Protein AF-A0A397VC11-F1 (afdb_monomer_lite)

Structure (mmCIF, N/CA/C/O backbone):
data_AF-A0A397VC11-F1
#
_entry.id   AF-A0A397VC11-F1
#
loop_
_atom_site.group_PDB
_atom_site.id
_atom_site.type_symbol
_atom_site.label_atom_id
_atom_site.label_alt_id
_atom_site.label_comp_id
_atom_site.label_asym_id
_atom_site.label_entity_id
_atom_site.label_seq_id
_atom_site.pdbx_PDB_ins_code
_atom_site.Cartn_x
_atom_site.Cartn_y
_atom_site.Cartn_z
_atom_site.occupancy
_atom_site.B_iso_or_equiv
_atom_site.auth_seq_id
_atom_site.auth_comp_id
_atom_site.auth_asym_id
_atom_site.auth_atom_id
_atom_site.pdbx_PDB_model_num
ATOM 1 N N . MET A 1 1 ? -27.999 24.029 61.068 1.00 46.22 1 MET A N 1
ATOM 2 C CA . MET A 1 1 ? -27.907 23.178 59.856 1.00 46.22 1 MET A CA 1
ATOM 3 C C . MET A 1 1 ? -27.551 24.047 58.652 1.00 46.22 1 MET A C 1
ATOM 5 O O . MET A 1 1 ? -28.430 24.688 58.112 1.00 46.22 1 MET A O 1
ATOM 9 N N . SER A 1 2 ? -26.272 24.149 58.272 1.00 52.78 2 SER A N 1
ATOM 10 C CA . SER A 1 2 ? -25.853 24.915 57.070 1.00 52.78 2 SER A CA 1
ATOM 11 C C . SER A 1 2 ? -24.605 24.310 56.400 1.00 52.78 2 SER A C 1
ATOM 13 O O . SER A 1 2 ? -24.464 24.295 55.183 1.00 52.78 2 SER A O 1
ATOM 15 N N . TYR A 1 3 ? -23.759 23.642 57.191 1.00 52.69 3 TYR A N 1
ATOM 16 C CA . TYR A 1 3 ? -22.510 23.013 56.743 1.00 52.69 3 TYR A CA 1
ATOM 17 C C . TYR A 1 3 ? -22.671 21.728 55.898 1.00 52.69 3 TYR A C 1
ATOM 19 O O . TYR A 1 3 ? -21.726 21.269 55.261 1.00 52.69 3 TYR A O 1
ATOM 27 N N . PHE A 1 4 ? -23.860 21.115 55.891 1.00 50.75 4 PHE A N 1
ATOM 28 C CA . PHE A 1 4 ? -24.101 19.842 55.194 1.00 50.75 4 PHE A CA 1
ATOM 29 C C . PHE A 1 4 ? -24.471 20.031 53.714 1.00 50.75 4 PHE A C 1
ATOM 31 O O . PHE A 1 4 ? -24.215 19.154 52.891 1.00 50.75 4 PHE A O 1
ATOM 38 N N . HIS A 1 5 ? -25.054 21.185 53.369 1.00 54.25 5 HIS A N 1
ATOM 39 C CA . HIS A 1 5 ? -25.455 21.517 52.000 1.00 54.25 5 HIS A CA 1
ATOM 40 C C . HIS A 1 5 ? -24.261 21.995 51.167 1.00 54.25 5 HIS A C 1
ATOM 42 O O . HIS A 1 5 ? -24.090 21.572 50.027 1.00 54.25 5 HIS A O 1
ATOM 48 N N . THR A 1 6 ? -23.378 22.801 51.760 1.00 57.62 6 THR A N 1
ATOM 49 C CA . THR A 1 6 ? -22.187 23.341 51.089 1.00 57.62 6 THR A CA 1
ATOM 50 C C . THR A 1 6 ? -21.198 22.253 50.677 1.00 57.62 6 THR A C 1
ATOM 52 O O . THR A 1 6 ? -20.665 22.320 49.575 1.00 57.62 6 THR A O 1
ATOM 55 N N . LYS A 1 7 ? -21.014 21.198 51.485 1.00 60.75 7 LYS A N 1
ATOM 56 C CA . LYS A 1 7 ? -20.150 20.053 51.132 1.00 60.75 7 LYS A CA 1
ATOM 57 C C . LYS A 1 7 ? -20.646 19.266 49.918 1.00 60.75 7 LYS A C 1
ATOM 59 O O . LYS A 1 7 ? -19.841 18.869 49.080 1.00 60.75 7 LYS A O 1
ATOM 64 N N . LYS A 1 8 ? -21.963 19.061 49.808 1.00 67.19 8 LYS A N 1
ATOM 65 C CA . LYS A 1 8 ? -22.572 18.360 48.665 1.00 67.19 8 LYS A CA 1
ATOM 66 C C . LYS A 1 8 ? -22.447 19.180 47.382 1.00 67.19 8 LYS A C 1
ATOM 68 O O . LYS A 1 8 ? -22.102 18.629 46.345 1.00 67.19 8 LYS A O 1
ATOM 73 N N . VAL A 1 9 ? -22.647 20.495 47.470 1.00 73.56 9 VAL A N 1
ATOM 74 C CA . VAL A 1 9 ? -22.488 21.406 46.327 1.00 73.56 9 VAL A CA 1
ATOM 75 C C . VAL A 1 9 ? -21.027 21.479 45.877 1.00 73.56 9 VAL A C 1
ATOM 77 O O . VAL A 1 9 ? -20.761 21.365 44.684 1.00 73.56 9 VAL A O 1
ATOM 80 N N . LEU A 1 10 ? -20.073 21.568 46.812 1.00 75.56 10 LEU A N 1
ATOM 81 C CA . LEU A 1 10 ? -18.645 21.560 46.477 1.00 75.56 10 LEU A CA 1
ATOM 82 C C . LEU A 1 10 ? -18.236 20.257 45.783 1.00 75.56 10 LEU A C 1
ATOM 84 O O . LEU A 1 10 ? -17.502 20.291 44.803 1.00 75.56 10 LEU A O 1
ATOM 88 N N . SER A 1 11 ? -18.749 19.119 46.261 1.00 83.69 11 SER A N 1
ATOM 89 C CA . SER A 1 11 ? -18.491 17.810 45.661 1.00 83.69 11 SER A CA 1
ATOM 90 C C . SER A 1 11 ? -19.034 17.711 44.233 1.00 83.69 11 SER A C 1
ATOM 92 O O . SER A 1 11 ? -18.321 17.218 43.365 1.00 83.69 11 SER A O 1
ATOM 94 N N . ILE A 1 12 ? -20.237 18.233 43.962 1.00 84.62 12 ILE A N 1
ATOM 95 C CA . ILE A 1 12 ? -20.832 18.245 42.614 1.00 84.62 12 ILE A CA 1
ATOM 96 C C . ILE A 1 12 ? -20.030 19.144 41.663 1.00 84.62 12 ILE A C 1
ATOM 98 O O . ILE A 1 12 ? -19.745 18.739 40.538 1.00 84.62 12 ILE A O 1
ATOM 102 N N . ILE A 1 13 ? -19.620 20.334 42.117 1.00 84.25 13 ILE A N 1
ATOM 103 C CA . ILE A 1 13 ? -18.793 21.255 41.320 1.00 84.25 13 ILE A CA 1
ATOM 104 C C . ILE A 1 13 ? -17.436 20.615 40.995 1.00 84.25 13 ILE A C 1
ATOM 106 O O . ILE A 1 13 ? -16.991 20.670 39.849 1.00 84.25 13 ILE A O 1
ATOM 110 N N . LEU A 1 14 ? -16.804 19.960 41.976 1.00 85.31 14 LEU A N 1
ATOM 111 C CA . LEU A 1 14 ? -15.525 19.274 41.784 1.00 85.31 14 LEU A CA 1
ATOM 112 C C . LEU A 1 14 ? -15.642 18.147 40.748 1.00 85.31 14 LEU A C 1
ATOM 114 O O . LEU A 1 14 ? -14.784 18.014 39.880 1.00 85.31 14 LEU A O 1
ATOM 118 N N . LEU A 1 15 ? -16.725 17.367 40.816 1.00 85.81 15 LEU A N 1
ATOM 119 C CA . LEU A 1 15 ? -16.984 16.243 39.915 1.00 85.81 15 LEU A CA 1
ATOM 120 C C . LEU A 1 15 ? -17.278 16.725 38.485 1.00 85.81 15 LEU A C 1
ATOM 122 O O . LEU A 1 15 ? -16.781 16.139 37.525 1.00 85.81 15 LEU A O 1
ATOM 126 N N . GLY A 1 16 ? -18.001 17.841 38.340 1.00 85.69 16 GLY A N 1
ATOM 127 C CA . GLY A 1 16 ? -18.242 18.494 37.050 1.00 85.69 16 GLY A CA 1
ATOM 128 C C . GLY A 1 16 ? -16.966 19.035 36.395 1.00 85.69 16 GLY A C 1
ATOM 129 O O . GLY A 1 16 ? -16.746 18.812 35.204 1.00 85.69 16 GLY A O 1
ATOM 130 N N . LEU A 1 17 ? -16.085 19.685 37.166 1.00 82.69 17 LEU A N 1
ATOM 131 C CA . LEU A 1 17 ? -14.785 20.162 36.674 1.00 82.69 17 LEU A CA 1
ATOM 132 C C . LEU A 1 17 ? -13.883 19.004 36.228 1.00 82.69 17 LEU A C 1
ATOM 134 O O . LEU A 1 17 ? -13.261 19.081 35.170 1.00 82.69 17 LEU A O 1
ATOM 138 N N . LEU A 1 18 ? -13.864 17.905 36.987 1.00 82.94 18 LEU A N 1
ATOM 139 C CA . LEU A 1 18 ? -13.127 16.691 36.627 1.00 82.94 18 LEU A CA 1
ATOM 140 C C . LEU A 1 18 ? -13.617 16.103 35.296 1.00 82.94 18 LEU A C 1
ATOM 142 O O . LEU A 1 18 ? -12.809 15.746 34.440 1.00 82.94 18 LEU A O 1
ATOM 146 N N . PHE A 1 19 ? -14.934 16.062 35.087 1.00 81.88 19 PHE A N 1
ATOM 147 C CA . PHE A 1 19 ? -15.530 15.551 33.853 1.00 81.88 19 PHE A CA 1
ATOM 148 C C . PHE A 1 19 ? -15.211 16.435 32.633 1.00 81.88 19 PHE A C 1
ATOM 150 O O . PHE A 1 19 ? -14.939 15.919 31.546 1.00 81.88 19 PHE A O 1
ATOM 157 N N . LEU A 1 20 ? -15.178 17.762 32.807 1.00 76.38 20 LEU A N 1
ATOM 158 C CA . LEU A 1 20 ? -14.779 18.713 31.760 1.00 76.38 20 LEU A CA 1
ATOM 159 C C . LEU A 1 20 ? -13.304 18.556 31.359 1.00 76.38 20 LEU A C 1
ATOM 161 O O . LEU A 1 20 ? -12.985 18.567 30.170 1.00 76.38 20 LEU A O 1
ATOM 165 N N . ILE A 1 21 ? -12.406 18.351 32.327 1.00 75.50 21 ILE A N 1
ATOM 166 C CA . ILE A 1 21 ? -10.977 18.123 32.057 1.00 75.50 21 ILE A CA 1
ATOM 167 C C . ILE A 1 21 ? -10.773 16.791 31.320 1.00 75.50 21 ILE A C 1
ATOM 169 O O . ILE A 1 21 ? -10.055 16.747 30.320 1.00 75.50 21 ILE A O 1
ATOM 173 N N . LEU A 1 22 ? -11.446 15.721 31.758 1.00 68.38 22 LEU A N 1
ATOM 174 C CA . LEU A 1 22 ? -11.376 14.405 31.112 1.00 68.38 22 LEU A CA 1
ATOM 175 C C . LEU A 1 22 ? -11.899 14.449 29.669 1.00 68.38 22 LEU A C 1
ATOM 177 O O . LEU A 1 22 ? -11.237 13.964 28.753 1.00 68.38 22 LEU A O 1
ATOM 181 N N . THR A 1 23 ? -13.051 15.081 29.433 1.00 67.19 23 THR A N 1
ATOM 182 C CA . THR A 1 23 ? -13.609 15.218 28.075 1.00 67.19 23 THR A CA 1
ATOM 183 C C . THR A 1 23 ? -12.761 16.121 27.173 1.00 67.19 23 THR A C 1
ATOM 185 O O . THR A 1 23 ? -12.635 15.834 25.981 1.00 67.19 23 THR A O 1
ATOM 188 N N . GLY A 1 24 ? -12.121 17.163 27.714 1.00 61.41 24 GLY A N 1
ATOM 189 C CA . GLY A 1 24 ? -11.159 17.998 26.988 1.00 61.41 24 GLY A CA 1
ATOM 190 C C . GLY A 1 24 ? -9.880 17.248 26.591 1.00 61.41 24 GLY A C 1
ATOM 191 O O . GLY A 1 24 ? -9.456 17.327 25.437 1.00 61.41 24 GLY A O 1
ATOM 192 N N . ALA A 1 25 ? -9.303 16.459 27.503 1.00 58.75 25 ALA A N 1
ATOM 193 C CA . ALA A 1 25 ? -8.095 15.665 27.253 1.00 58.75 25 ALA A CA 1
ATOM 194 C C . ALA A 1 25 ? -8.305 14.573 26.184 1.00 58.75 25 ALA A C 1
ATOM 196 O O . ALA A 1 25 ? -7.417 14.319 25.363 1.00 58.75 25 ALA A O 1
ATOM 197 N N . VAL A 1 26 ? -9.500 13.971 26.142 1.00 55.41 26 VAL A N 1
ATOM 198 C CA . VAL A 1 26 ? -9.878 12.979 25.120 1.00 55.41 26 VAL A CA 1
ATOM 199 C C . VAL A 1 26 ? -10.013 13.624 23.735 1.00 55.41 26 VAL A C 1
ATOM 201 O O . VAL A 1 26 ? -9.584 13.041 22.739 1.00 55.41 26 VAL A O 1
ATOM 204 N N . ARG A 1 27 ? -10.533 14.857 23.642 1.00 52.41 27 ARG A N 1
ATOM 205 C CA . ARG A 1 27 ? -10.687 15.550 22.348 1.00 52.41 27 ARG A CA 1
ATOM 206 C C . ARG A 1 27 ? -9.357 15.910 21.686 1.00 52.41 27 ARG A C 1
ATOM 208 O O . ARG A 1 27 ? -9.273 15.872 20.462 1.00 52.41 27 ARG A O 1
ATOM 215 N N . ILE A 1 28 ? -8.323 16.234 22.463 1.00 52.34 28 ILE A N 1
ATOM 216 C CA . ILE A 1 28 ? -7.015 16.643 21.917 1.00 52.34 28 ILE A CA 1
ATOM 217 C C . ILE A 1 28 ? -6.279 15.454 21.276 1.00 52.34 28 ILE A C 1
ATOM 219 O O . ILE A 1 28 ? -5.601 15.627 20.264 1.00 52.34 28 ILE A O 1
ATOM 223 N N . ASN A 1 29 ? -6.469 14.236 21.790 1.00 50.88 29 ASN A N 1
ATOM 224 C CA . ASN A 1 29 ? -5.810 13.042 21.250 1.00 50.88 29 ASN A CA 1
ATOM 225 C C . ASN A 1 29 ? -6.529 12.405 20.050 1.00 50.88 29 ASN A C 1
ATOM 227 O O . ASN A 1 29 ? -5.902 11.659 19.301 1.00 50.88 29 ASN A O 1
ATOM 231 N N . LEU A 1 30 ? -7.800 12.736 19.787 1.00 51.06 30 LEU A N 1
ATOM 232 C CA . LEU A 1 30 ? -8.507 12.205 18.613 1.00 51.06 30 LEU A CA 1
ATOM 233 C C . LEU A 1 30 ? -8.024 12.796 17.280 1.00 51.06 30 LEU A C 1
ATOM 235 O O . LEU A 1 30 ? -8.272 12.213 16.229 1.00 51.06 30 LEU A O 1
ATOM 239 N N . LYS A 1 31 ? -7.314 13.931 17.289 1.00 42.91 31 LYS A N 1
ATOM 240 C CA . LYS A 1 31 ? -6.904 14.612 16.049 1.00 42.91 31 LYS A CA 1
ATOM 241 C C . LYS A 1 31 ? -5.709 13.954 15.340 1.00 42.91 31 LYS A C 1
ATOM 243 O O . LYS A 1 31 ? -5.329 14.406 14.266 1.00 42.91 31 LYS A O 1
ATOM 248 N N . ARG A 1 32 ? -5.108 12.907 15.920 1.00 44.62 32 ARG A N 1
ATOM 249 C CA . ARG A 1 32 ? -3.916 12.242 15.357 1.00 44.62 32 ARG A CA 1
ATOM 250 C C . ARG A 1 32 ? -4.171 10.847 14.785 1.00 44.62 32 ARG A C 1
ATOM 252 O O . ARG A 1 32 ? -3.307 10.321 14.094 1.00 44.62 32 ARG A O 1
ATOM 259 N N . GLY A 1 33 ? -5.350 10.275 15.018 1.00 48.19 33 GLY A N 1
ATOM 260 C CA . GLY A 1 33 ? -5.791 9.042 14.374 1.00 48.19 33 GLY A CA 1
ATOM 261 C C . GLY A 1 33 ? -6.638 9.380 13.160 1.00 48.19 33 GLY A C 1
ATOM 262 O O . GLY A 1 33 ? -7.861 9.330 13.245 1.00 48.19 33 GLY A O 1
ATOM 263 N N . GLY A 1 34 ? -6.012 9.785 12.053 1.00 55.22 34 GLY A N 1
ATOM 264 C CA . GLY A 1 34 ? -6.724 9.897 10.783 1.00 55.22 34 GLY A CA 1
ATOM 265 C C . GLY A 1 34 ? -7.363 8.545 10.480 1.00 55.22 34 GLY A C 1
ATOM 266 O O . GLY A 1 34 ? -6.643 7.588 10.199 1.00 55.22 34 GLY A O 1
ATOM 267 N N . PHE A 1 35 ? -8.689 8.453 10.620 1.00 64.25 35 PHE A N 1
ATOM 268 C CA . PHE A 1 35 ? -9.463 7.274 10.246 1.00 64.25 35 PHE A CA 1
ATOM 269 C C . PHE A 1 35 ? -9.134 6.984 8.791 1.00 64.25 35 PHE A C 1
ATOM 271 O O . PHE A 1 35 ? -9.577 7.695 7.890 1.00 64.25 35 PHE A O 1
ATOM 278 N N . SER A 1 36 ? -8.283 5.987 8.572 1.00 79.56 36 SER A N 1
ATOM 279 C CA . SER A 1 36 ? -7.912 5.601 7.227 1.00 79.56 36 SER A CA 1
ATOM 280 C C . SER A 1 36 ? -9.197 5.144 6.536 1.00 79.56 36 SER A C 1
ATOM 282 O O . SER A 1 36 ? -10.007 4.408 7.114 1.00 79.56 36 SER A O 1
ATOM 284 N N . LYS A 1 37 ? -9.425 5.654 5.333 1.00 88.94 37 LYS A N 1
ATOM 285 C CA . LYS A 1 37 ? -10.635 5.439 4.561 1.00 88.94 37 LYS A CA 1
ATOM 286 C C . LYS A 1 37 ? -10.778 3.951 4.207 1.00 88.94 37 LYS A C 1
ATOM 288 O O . LYS A 1 37 ? -9.767 3.291 3.929 1.00 88.94 37 LYS A O 1
ATOM 293 N N . PRO A 1 38 ? -12.010 3.413 4.247 1.00 87.62 38 PRO A N 1
ATOM 294 C CA . PRO A 1 38 ? -12.275 2.029 3.873 1.00 87.62 38 PRO A CA 1
ATOM 295 C C . PRO A 1 38 ? -12.113 1.827 2.361 1.00 87.62 38 PRO A C 1
ATOM 297 O O . PRO A 1 38 ? -12.039 2.786 1.593 1.00 87.62 38 PRO A O 1
AT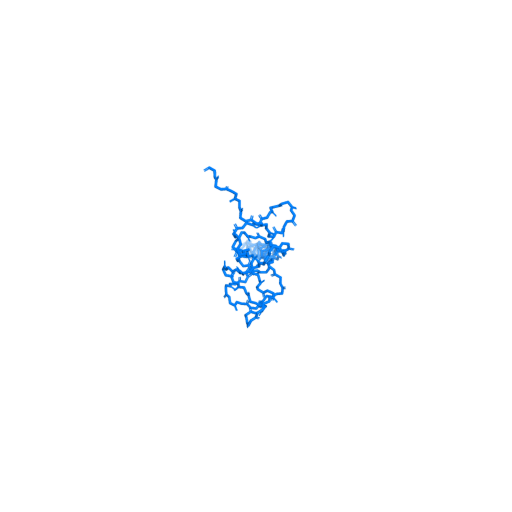OM 300 N N . GLN A 1 39 ? -12.092 0.569 1.920 1.00 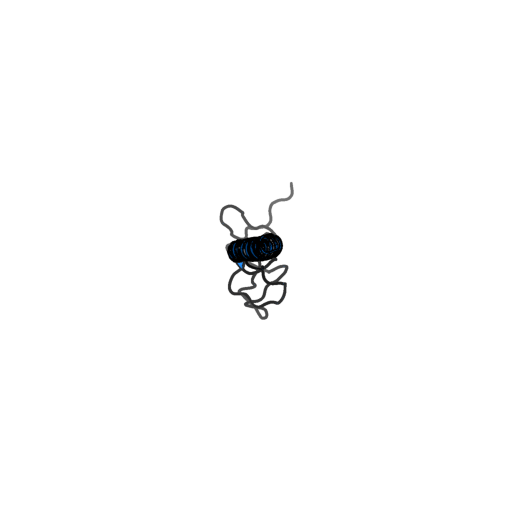87.38 39 GLN A N 1
ATOM 301 C CA . GLN A 1 39 ? -12.089 0.225 0.497 1.00 87.38 39 GLN A CA 1
ATOM 302 C C . GLN A 1 39 ? -13.256 0.898 -0.250 1.00 87.38 39 GLN A C 1
ATOM 304 O O . GLN A 1 39 ? -14.359 1.029 0.279 1.00 87.38 39 GLN A O 1
ATOM 309 N N . GLY A 1 40 ? -13.010 1.332 -1.486 1.00 84.75 40 GLY A N 1
ATOM 310 C CA . GLY A 1 40 ? -13.989 1.986 -2.356 1.00 84.75 40 GLY A CA 1
ATOM 311 C C . GLY A 1 40 ? -14.255 3.457 -2.026 1.00 84.75 40 GLY A C 1
ATOM 312 O O . GLY A 1 40 ? -14.857 4.155 -2.842 1.00 84.75 40 GLY A O 1
ATOM 313 N N . ALA A 1 41 ? -13.792 3.953 -0.875 1.00 88.62 41 ALA A N 1
ATOM 314 C CA . ALA A 1 41 ? -13.888 5.366 -0.538 1.00 88.62 41 ALA A CA 1
ATOM 315 C C . ALA A 1 41 ? -12.980 6.210 -1.433 1.00 88.62 41 ALA A C 1
ATOM 317 O O . ALA A 1 41 ? -11.887 5.781 -1.807 1.00 88.62 41 ALA A O 1
ATOM 318 N N . ALA A 1 42 ? -13.428 7.428 -1.731 1.00 89.50 42 ALA A N 1
ATOM 319 C CA . ALA A 1 42 ? -12.656 8.355 -2.539 1.00 89.50 42 ALA A CA 1
ATOM 320 C C . ALA A 1 42 ? -11.369 8.782 -1.815 1.00 89.50 42 ALA A C 1
ATOM 322 O O . ALA A 1 42 ? -11.421 9.126 -0.631 1.00 89.50 42 ALA A O 1
ATOM 323 N N . CYS A 1 43 ? -10.240 8.814 -2.509 1.00 88.88 43 CYS A N 1
ATOM 324 C CA . CYS A 1 43 ? -8.930 9.164 -1.968 1.00 88.88 43 CYS A CA 1
ATOM 325 C C . CYS A 1 43 ? -8.152 10.065 -2.926 1.00 88.88 43 CYS A C 1
ATOM 327 O O . CYS A 1 43 ? -8.359 10.037 -4.140 1.00 88.88 43 CYS A O 1
ATOM 329 N N . VAL A 1 44 ? -7.253 10.863 -2.358 1.00 86.56 44 VAL A N 1
ATOM 330 C CA . VAL A 1 44 ? -6.293 11.672 -3.124 1.00 86.56 44 VAL A CA 1
ATOM 331 C C . VAL A 1 44 ? -4.905 11.037 -3.106 1.00 86.56 44 VAL A C 1
ATOM 333 O O . VAL A 1 44 ? -4.192 11.111 -4.099 1.00 86.56 44 VAL A O 1
ATOM 336 N N . ASP A 1 45 ? -4.552 10.385 -1.997 1.00 85.25 45 ASP A N 1
ATOM 337 C CA . ASP A 1 45 ? -3.241 9.783 -1.766 1.00 85.25 45 ASP A CA 1
ATOM 338 C C . ASP A 1 45 ? -3.370 8.446 -1.015 1.00 85.25 45 ASP A C 1
ATOM 340 O O . ASP A 1 45 ? -4.332 8.204 -0.276 1.00 85.25 45 ASP A O 1
ATOM 344 N N . ASP A 1 46 ? -2.366 7.588 -1.177 1.00 85.06 46 ASP A N 1
ATOM 345 C CA . ASP A 1 46 ? -2.225 6.277 -0.544 1.00 85.06 46 ASP A CA 1
ATOM 346 C C . ASP A 1 46 ? -2.332 6.358 0.977 1.00 85.06 46 ASP A C 1
ATOM 348 O O . ASP A 1 46 ? -2.891 5.470 1.624 1.00 85.06 46 ASP A O 1
ATOM 352 N N . THR A 1 47 ? -1.825 7.437 1.574 1.00 85.31 47 THR A N 1
ATOM 353 C CA . THR A 1 47 ? -1.830 7.608 3.030 1.00 85.31 47 THR A CA 1
ATOM 354 C C . THR A 1 47 ? -3.234 7.659 3.623 1.00 85.31 47 THR A C 1
ATOM 356 O O . THR A 1 47 ? -3.414 7.244 4.776 1.00 85.31 47 THR A O 1
ATOM 359 N N . GLU A 1 48 ? -4.223 8.085 2.834 1.00 88.12 48 GLU A N 1
ATOM 360 C CA . GLU A 1 48 ? -5.617 8.179 3.252 1.00 88.12 48 GLU A CA 1
ATOM 361 C C . GLU A 1 48 ? -6.284 6.811 3.378 1.00 88.12 48 GLU A C 1
ATOM 363 O O . GLU A 1 48 ? -7.229 6.682 4.148 1.00 88.12 48 GLU A O 1
ATOM 368 N N . CYS A 1 49 ? -5.816 5.789 2.662 1.00 88.00 49 CYS A N 1
ATOM 369 C CA . CYS A 1 49 ? -6.460 4.480 2.600 1.00 88.00 49 CYS A CA 1
ATOM 370 C C . CYS A 1 49 ? -5.951 3.527 3.690 1.00 88.00 49 CYS A C 1
ATOM 372 O O . CYS A 1 49 ? -4.756 3.485 3.992 1.00 88.00 49 CYS A O 1
ATOM 374 N N . GLN A 1 50 ? -6.838 2.693 4.251 1.00 88.56 50 GLN A N 1
ATOM 375 C CA . GLN A 1 50 ? -6.431 1.594 5.152 1.00 88.56 50 GLN A CA 1
ATOM 376 C C . GLN A 1 50 ? -5.444 0.645 4.476 1.00 88.56 50 GLN A C 1
ATOM 378 O O . GLN A 1 50 ? -4.469 0.211 5.079 1.00 88.56 50 GLN A O 1
ATOM 383 N N . THR A 1 51 ? -5.689 0.377 3.200 1.00 87.06 51 THR A N 1
ATOM 384 C CA . THR A 1 51 ? -4.892 -0.504 2.348 1.00 87.06 51 THR A CA 1
ATOM 385 C C . THR A 1 51 ? -3.567 0.109 1.908 1.00 87.06 51 THR A C 1
ATOM 387 O O . THR A 1 51 ? -2.731 -0.604 1.361 1.00 87.06 51 THR A O 1
ATOM 390 N N . LYS A 1 52 ? -3.368 1.414 2.153 1.00 89.69 52 LYS A N 1
ATOM 391 C CA . LYS A 1 52 ? -2.249 2.214 1.635 1.00 89.69 52 LYS A CA 1
ATOM 392 C C . LYS A 1 52 ? -2.166 2.254 0.113 1.00 89.69 52 LYS A C 1
ATOM 394 O O . LYS A 1 52 ? -1.089 2.417 -0.442 1.00 89.69 52 LYS A O 1
ATOM 399 N N . ILE A 1 53 ? -3.310 2.079 -0.542 1.00 89.06 53 ILE A N 1
ATOM 400 C CA . ILE A 1 53 ? -3.425 2.044 -1.993 1.00 89.06 53 ILE A CA 1
ATOM 401 C C . ILE A 1 53 ? -4.631 2.892 -2.375 1.00 89.06 53 ILE A C 1
ATOM 403 O O . ILE A 1 53 ? -5.782 2.481 -2.208 1.00 89.06 53 ILE A O 1
ATOM 407 N N . CYS A 1 54 ? -4.348 4.082 -2.875 1.00 89.31 54 CYS A N 1
ATOM 408 C CA . CYS A 1 54 ? -5.253 4.916 -3.628 1.00 89.31 54 CYS A CA 1
ATOM 409 C C . CYS A 1 54 ? -4.966 4.672 -5.106 1.00 89.31 54 CYS A C 1
ATOM 411 O O . CYS A 1 54 ? -3.855 4.902 -5.576 1.00 89.31 54 CYS A O 1
ATOM 413 N N . ARG A 1 55 ? -5.935 4.158 -5.859 1.00 78.19 55 ARG A N 1
ATOM 414 C CA . ARG A 1 55 ? -5.714 3.922 -7.286 1.00 78.19 55 ARG A CA 1
ATOM 415 C C . ARG A 1 55 ? -5.658 5.266 -8.004 1.00 78.19 55 ARG A C 1
ATOM 417 O O . ARG A 1 55 ? -6.639 6.001 -7.982 1.00 78.19 55 ARG A O 1
ATOM 424 N N . ILE A 1 56 ? -4.518 5.610 -8.597 1.00 68.00 56 ILE A N 1
ATOM 425 C CA . ILE A 1 56 ? -4.306 6.926 -9.230 1.00 68.00 56 ILE A CA 1
ATOM 426 C C . ILE A 1 56 ? -4.636 6.880 -10.736 1.00 68.00 56 ILE A C 1
ATOM 428 O O . ILE A 1 56 ? -4.991 7.902 -11.316 1.0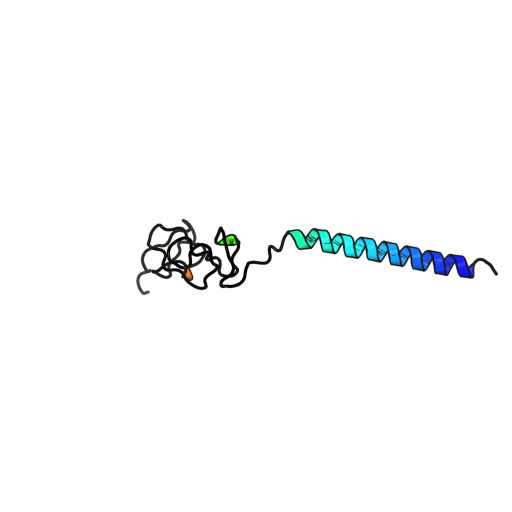0 68.00 56 ILE A O 1
ATOM 432 N N . ALA A 1 57 ? -4.612 5.696 -11.358 1.00 62.16 57 ALA A N 1
ATOM 433 C CA . ALA A 1 57 ? -4.878 5.498 -12.785 1.00 62.16 57 ALA A CA 1
ATOM 434 C C . ALA A 1 57 ? -5.985 4.445 -13.034 1.00 62.16 57 ALA A C 1
ATOM 436 O O . ALA A 1 57 ? -6.185 3.553 -12.214 1.00 62.16 57 ALA A O 1
ATOM 437 N N . ASP A 1 58 ? -6.681 4.542 -14.178 1.00 68.19 58 ASP A N 1
ATOM 438 C CA . ASP A 1 58 ? -7.826 3.720 -14.647 1.00 68.19 58 ASP A CA 1
ATOM 439 C C . ASP A 1 58 ? -9.244 4.147 -14.205 1.00 68.19 58 ASP A C 1
ATOM 441 O O . ASP A 1 58 ? -9.463 5.179 -13.577 1.00 68.19 58 ASP A O 1
ATOM 445 N N . ARG A 1 59 ? -10.252 3.346 -14.593 1.00 64.94 59 ARG A N 1
ATOM 446 C CA . ARG A 1 59 ? -11.693 3.572 -14.354 1.00 64.94 59 ARG A CA 1
ATOM 447 C C . ARG A 1 59 ? -12.075 3.744 -12.881 1.00 64.94 59 ARG A C 1
ATOM 449 O O . ARG A 1 59 ? -13.096 4.365 -12.603 1.00 64.94 59 ARG A O 1
ATOM 456 N N . ASP A 1 60 ? -11.279 3.206 -11.960 1.00 63.97 60 ASP A N 1
ATOM 457 C CA . ASP A 1 60 ? -11.472 3.336 -10.511 1.00 63.97 60 ASP A CA 1
ATOM 458 C C . ASP A 1 60 ? -10.443 4.270 -9.864 1.00 63.97 60 ASP A C 1
ATOM 460 O O . ASP A 1 60 ? -10.077 4.087 -8.700 1.00 63.97 60 ASP A O 1
ATOM 464 N N . ALA A 1 61 ? -9.981 5.270 -10.620 1.00 77.25 61 ALA A N 1
ATOM 465 C CA . ALA A 1 61 ? -9.136 6.332 -10.103 1.00 77.25 61 ALA A CA 1
ATOM 466 C C . ALA A 1 61 ? -9.772 7.019 -8.883 1.00 77.25 61 ALA A C 1
ATOM 468 O O . ALA A 1 61 ? -10.996 7.130 -8.754 1.00 77.25 61 ALA A O 1
ATOM 469 N N . HIS A 1 62 ? -8.906 7.494 -7.993 1.00 84.50 62 HIS A N 1
ATOM 470 C CA . HIS A 1 62 ? -9.238 8.172 -6.749 1.00 84.50 62 HIS A CA 1
ATOM 471 C C . HIS A 1 62 ? -10.082 7.332 -5.795 1.00 84.50 62 HIS A C 1
ATOM 473 O O . HIS A 1 62 ? -10.905 7.887 -5.073 1.00 84.50 62 HIS A O 1
ATOM 479 N N . LYS A 1 63 ? -9.906 6.005 -5.764 1.00 89.25 63 LYS A N 1
ATOM 480 C CA . LYS A 1 63 ? -10.559 5.130 -4.777 1.00 89.25 63 LYS A CA 1
ATOM 481 C C . LYS A 1 63 ? -9.567 4.234 -4.051 1.00 89.25 63 LYS A C 1
ATOM 483 O O . LYS A 1 63 ? -8.618 3.723 -4.646 1.00 89.25 63 LYS A O 1
ATOM 488 N N . CYS A 1 64 ? -9.831 3.999 -2.769 1.00 90.44 64 CYS A N 1
ATOM 489 C CA . CYS A 1 64 ? -9.057 3.064 -1.966 1.00 90.44 64 CYS A CA 1
ATOM 490 C C . CYS A 1 64 ? -9.273 1.628 -2.448 1.00 90.44 64 CYS A C 1
ATOM 492 O O . CYS A 1 64 ? -10.409 1.150 -2.495 1.00 90.44 64 CYS A O 1
ATOM 494 N N . GLN A 1 65 ? -8.194 0.920 -2.760 1.00 87.88 65 GLN A N 1
ATOM 495 C CA . GLN A 1 65 ? -8.236 -0.446 -3.285 1.00 87.88 65 GLN A CA 1
ATOM 496 C C . GLN A 1 65 ? -7.394 -1.396 -2.445 1.00 87.88 65 GLN A C 1
ATOM 498 O O . GLN A 1 65 ? -6.502 -0.965 -1.731 1.00 87.88 65 GLN A O 1
ATOM 503 N N . VAL A 1 66 ? -7.687 -2.692 -2.498 1.00 88.25 66 VAL A N 1
ATOM 504 C CA . VAL A 1 66 ? -6.894 -3.726 -1.801 1.00 88.25 66 VAL A CA 1
ATOM 505 C C . VAL A 1 66 ? -5.639 -4.120 -2.572 1.00 88.25 66 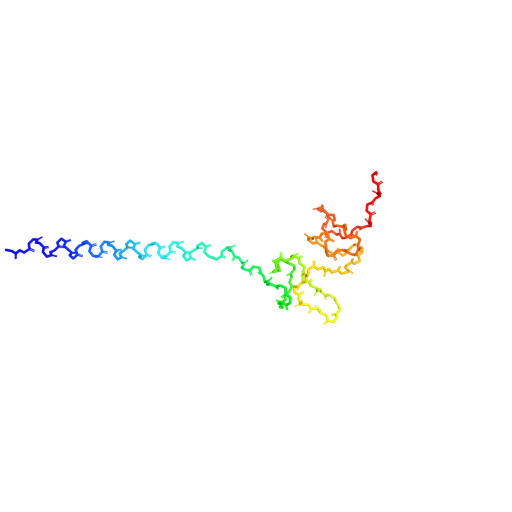VAL A C 1
ATOM 507 O O . VAL A 1 66 ? -4.670 -4.579 -1.977 1.00 88.25 66 VAL A O 1
ATOM 510 N N . SER A 1 67 ? -5.663 -3.914 -3.882 1.00 88.00 67 SER A N 1
ATOM 511 C CA . SER A 1 67 ? -4.563 -4.160 -4.798 1.00 88.00 67 SER A CA 1
ATOM 512 C C . SER A 1 67 ? -4.621 -3.135 -5.917 1.00 88.00 67 SER A C 1
ATOM 514 O O . SER A 1 67 ? -5.700 -2.648 -6.264 1.00 88.00 67 SER A O 1
ATOM 516 N N . ASP A 1 68 ? -3.479 -2.857 -6.515 1.00 84.75 68 ASP A N 1
ATOM 517 C CA . ASP A 1 68 ? -3.392 -2.070 -7.735 1.00 84.75 68 ASP A CA 1
ATOM 518 C C . ASP A 1 68 ? -2.507 -2.808 -8.742 1.00 84.75 68 ASP A C 1
ATOM 520 O O . ASP A 1 68 ? -1.977 -3.887 -8.472 1.00 84.75 68 ASP A O 1
ATOM 524 N N . THR A 1 69 ? -2.413 -2.268 -9.945 1.00 86.06 69 THR A N 1
ATOM 525 C CA . THR A 1 69 ? -1.610 -2.833 -11.028 1.00 86.06 69 THR A CA 1
ATOM 52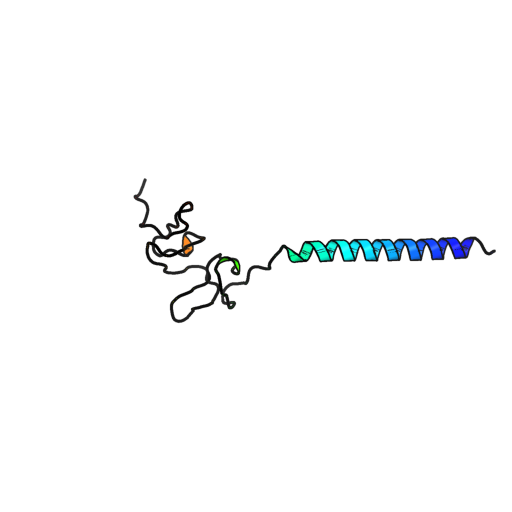6 C C . THR A 1 69 ? -0.534 -1.848 -11.446 1.00 86.06 69 THR A C 1
ATOM 528 O O . THR A 1 69 ? -0.362 -1.605 -12.639 1.00 86.06 69 THR A O 1
ATOM 531 N N . ARG A 1 70 ? 0.166 -1.263 -10.465 1.00 87.81 70 ARG A N 1
ATOM 532 C CA . ARG A 1 70 ? 1.238 -0.305 -10.733 1.00 87.81 70 ARG A CA 1
ATOM 533 C C . ARG A 1 70 ? 2.406 -0.994 -11.434 1.00 87.81 70 ARG A C 1
ATOM 535 O O . ARG A 1 70 ? 2.781 -2.117 -11.081 1.00 87.81 70 ARG A O 1
ATOM 542 N N . GLU A 1 71 ? 2.923 -0.347 -12.467 1.00 90.44 71 GLU A N 1
ATOM 543 C CA . GLU A 1 71 ? 4.086 -0.802 -13.225 1.00 90.44 71 GLU A CA 1
ATOM 544 C C . GLU A 1 71 ? 5.388 -0.474 -12.488 1.00 90.44 71 GLU A C 1
ATOM 546 O O . GLU A 1 71 ? 5.380 0.210 -11.467 1.00 90.44 71 GLU A O 1
ATOM 551 N N . ASN A 1 72 ? 6.510 -0.983 -12.995 1.00 90.19 72 ASN A N 1
ATOM 552 C CA . ASN A 1 72 ? 7.821 -0.701 -12.416 1.00 90.19 72 ASN A CA 1
ATOM 553 C C . ASN A 1 72 ? 8.095 0.813 -12.395 1.00 90.19 72 ASN A C 1
ATOM 555 O O . ASN A 1 72 ? 7.578 1.547 -13.236 1.00 90.19 72 ASN A O 1
ATOM 559 N N . GLU A 1 73 ? 8.901 1.264 -11.433 1.00 88.81 73 GLU A N 1
ATOM 560 C CA . GLU A 1 73 ? 9.253 2.680 -11.215 1.00 88.81 73 GLU A CA 1
ATOM 561 C C . GLU A 1 73 ? 8.078 3.578 -10.786 1.00 88.81 73 GLU A C 1
ATOM 563 O O . GLU A 1 73 ? 8.260 4.776 -10.577 1.00 88.81 73 GLU A O 1
ATOM 568 N N . GLN A 1 74 ? 6.875 3.025 -10.606 1.00 88.88 74 GLN A N 1
ATOM 569 C CA . GLN A 1 74 ? 5.757 3.752 -10.011 1.00 88.88 74 GLN A CA 1
ATOM 570 C C . GLN A 1 74 ? 5.826 3.695 -8.489 1.00 88.88 74 GLN A C 1
ATOM 572 O O . GLN A 1 74 ? 6.205 2.674 -7.913 1.00 88.88 74 GLN A O 1
ATOM 577 N N . GLU A 1 75 ? 5.421 4.787 -7.840 1.00 89.12 75 GLU A N 1
ATOM 578 C CA . GLU A 1 75 ? 5.397 4.860 -6.383 1.00 89.12 75 GLU A CA 1
ATOM 579 C C . GLU A 1 75 ? 4.503 3.774 -5.785 1.00 89.12 75 GLU A C 1
ATOM 581 O O . GLU A 1 75 ? 3.445 3.436 -6.319 1.00 89.12 75 GLU A O 1
ATOM 586 N N . CYS A 1 76 ? 4.902 3.242 -4.639 1.00 89.75 76 CYS A N 1
ATOM 587 C CA . CYS A 1 76 ? 4.166 2.245 -3.890 1.00 89.75 76 CYS A CA 1
ATOM 588 C C . CYS A 1 76 ? 4.415 2.420 -2.391 1.00 89.75 76 CYS A C 1
ATOM 590 O O . CYS A 1 76 ? 5.483 2.820 -1.934 1.00 89.75 76 CYS A O 1
ATOM 592 N N . ARG A 1 77 ? 3.401 2.092 -1.589 1.00 88.69 77 ARG A N 1
ATOM 593 C CA . ARG A 1 77 ? 3.532 1.987 -0.124 1.00 88.69 77 ARG A CA 1
ATOM 594 C C . ARG A 1 77 ? 3.344 0.571 0.400 1.00 88.69 77 ARG A C 1
ATOM 596 O O . ARG A 1 77 ? 3.464 0.329 1.599 1.00 88.69 77 ARG A O 1
ATOM 603 N N . ASN A 1 78 ? 2.985 -0.341 -0.492 1.00 88.25 78 ASN A N 1
ATOM 604 C CA . ASN A 1 78 ? 2.684 -1.726 -0.198 1.00 88.25 78 ASN A CA 1
ATOM 605 C C . ASN A 1 78 ? 2.964 -2.553 -1.456 1.00 88.25 78 ASN A C 1
ATOM 607 O O . ASN A 1 78 ? 2.640 -2.121 -2.561 1.00 88.25 78 ASN A O 1
ATOM 611 N N . ASN A 1 79 ? 3.490 -3.760 -1.276 1.00 90.44 79 ASN A N 1
ATOM 612 C CA . ASN A 1 79 ? 3.687 -4.756 -2.326 1.00 90.44 79 ASN A CA 1
ATOM 613 C C . ASN A 1 79 ? 2.427 -4.979 -3.168 1.00 90.44 79 ASN A C 1
ATOM 615 O O . ASN A 1 79 ? 2.514 -5.068 -4.386 1.00 90.44 79 ASN A O 1
ATOM 619 N N . LEU A 1 80 ? 1.246 -4.991 -2.541 1.00 89.81 80 LEU A N 1
ATOM 620 C CA . LEU A 1 80 ? -0.037 -5.178 -3.233 1.00 89.81 80 LEU A CA 1
ATOM 621 C C . LEU A 1 80 ? -0.397 -4.040 -4.207 1.00 89.81 80 LEU A C 1
ATOM 623 O O . LEU A 1 80 ? -1.317 -4.199 -5.006 1.00 89.81 80 LEU A O 1
ATOM 627 N N . ALA A 1 81 ? 0.292 -2.898 -4.145 1.00 89.44 81 ALA A N 1
ATOM 628 C CA . ALA A 1 81 ? 0.133 -1.830 -5.129 1.00 89.44 81 ALA A CA 1
ATOM 629 C C . ALA A 1 81 ? 0.785 -2.195 -6.475 1.00 89.44 81 ALA A C 1
ATOM 631 O O . ALA A 1 81 ? 0.330 -1.751 -7.527 1.00 89.44 81 ALA A O 1
ATOM 632 N N . CYS A 1 82 ? 1.851 -2.996 -6.439 1.00 90.69 82 CYS A N 1
ATOM 633 C CA . CYS A 1 82 ? 2.679 -3.308 -7.593 1.00 90.69 82 CYS A CA 1
ATOM 634 C C . CYS A 1 82 ? 2.186 -4.558 -8.313 1.00 90.69 82 CYS A C 1
ATOM 636 O O . CYS A 1 82 ? 1.907 -5.586 -7.694 1.00 90.69 82 CYS A O 1
ATOM 638 N N . LYS A 1 83 ? 2.198 -4.524 -9.647 1.00 90.25 83 LYS A N 1
ATOM 639 C CA . LYS A 1 83 ? 1.912 -5.692 -10.492 1.00 90.25 83 LYS A CA 1
ATOM 640 C C . LYS A 1 83 ? 2.881 -6.854 -10.231 1.00 90.25 83 LYS A C 1
ATOM 642 O O . LYS A 1 83 ? 2.497 -8.012 -10.360 1.00 90.25 83 LYS A O 1
ATOM 647 N N . SER A 1 84 ? 4.123 -6.543 -9.859 1.00 90.56 84 SER A N 1
ATOM 648 C CA . SER A 1 84 ? 5.169 -7.500 -9.476 1.00 90.56 84 SER A CA 1
ATOM 649 C C . SER A 1 84 ? 5.030 -8.042 -8.052 1.00 90.56 84 SER A C 1
ATOM 651 O O . SER A 1 84 ? 5.772 -8.950 -7.683 1.00 90.56 84 SER A O 1
ATOM 653 N N . LEU A 1 85 ? 4.122 -7.477 -7.246 1.00 91.62 85 LEU A N 1
ATOM 654 C CA . LEU A 1 85 ? 4.035 -7.693 -5.801 1.00 91.62 85 LEU A CA 1
ATOM 655 C C . LEU A 1 85 ? 5.336 -7.363 -5.049 1.00 91.62 85 LEU A C 1
ATOM 657 O O . LEU A 1 85 ? 5.562 -7.874 -3.952 1.00 91.62 85 LEU A O 1
ATOM 661 N N . ASN A 1 86 ? 6.180 -6.506 -5.627 1.00 92.50 86 ASN A N 1
ATOM 662 C CA . ASN A 1 86 ? 7.451 -6.094 -5.050 1.00 92.50 86 ASN A CA 1
ATOM 663 C C . ASN A 1 86 ? 7.541 -4.564 -5.005 1.00 92.50 86 ASN A C 1
ATOM 665 O O . ASN A 1 86 ? 7.693 -3.916 -6.041 1.00 92.50 86 ASN A O 1
ATOM 669 N N . CYS A 1 87 ? 7.412 -4.006 -3.804 1.00 92.12 87 CYS A N 1
ATOM 670 C CA . CYS A 1 87 ? 7.606 -2.592 -3.521 1.00 92.12 87 CYS A CA 1
ATOM 671 C C . CYS A 1 87 ? 8.905 -2.426 -2.729 1.00 92.12 87 CYS A C 1
ATOM 673 O O . CYS A 1 87 ? 9.001 -2.930 -1.606 1.00 92.12 87 CYS A O 1
ATOM 675 N N . ASP A 1 88 ? 9.889 -1.723 -3.290 1.00 92.94 88 ASP A N 1
ATOM 676 C CA . ASP A 1 88 ? 11.152 -1.470 -2.599 1.00 92.94 88 ASP A CA 1
ATOM 677 C C . ASP A 1 88 ? 10.916 -0.534 -1.402 1.00 92.94 88 ASP A C 1
ATOM 679 O O . ASP A 1 88 ? 10.497 0.613 -1.592 1.00 92.94 88 ASP A O 1
ATOM 683 N N . PRO A 1 89 ? 11.207 -0.957 -0.160 1.00 88.56 89 PRO A N 1
ATOM 684 C CA . PRO A 1 89 ? 11.044 -0.103 1.013 1.00 88.56 89 PRO A CA 1
ATOM 685 C C . PRO A 1 89 ? 12.021 1.084 1.049 1.00 88.56 89 PRO A C 1
ATOM 687 O O . PRO A 1 89 ? 11.845 1.982 1.875 1.00 88.56 89 PRO A O 1
ATOM 690 N N . THR A 1 90 ? 13.058 1.087 0.206 1.00 90.56 90 THR A N 1
ATOM 691 C CA . THR A 1 90 ? 14.084 2.138 0.170 1.00 90.56 90 THR A CA 1
ATOM 692 C C . THR A 1 90 ? 13.690 3.269 -0.771 1.00 90.56 90 THR A C 1
ATOM 694 O O . THR A 1 90 ? 13.680 4.433 -0.368 1.00 90.56 90 THR A O 1
ATOM 697 N N . SER A 1 91 ? 13.361 2.935 -2.019 1.00 92.06 91 SER A N 1
ATOM 698 C CA . SER A 1 91 ? 12.951 3.896 -3.044 1.00 92.06 91 SER A CA 1
ATOM 699 C C . SER A 1 91 ? 11.451 4.186 -3.043 1.00 92.06 91 SER A C 1
ATOM 701 O O . SER A 1 91 ? 11.048 5.204 -3.599 1.00 92.06 91 SER A O 1
ATOM 703 N N . TYR A 1 92 ? 10.635 3.350 -2.388 1.00 91.50 92 TYR A N 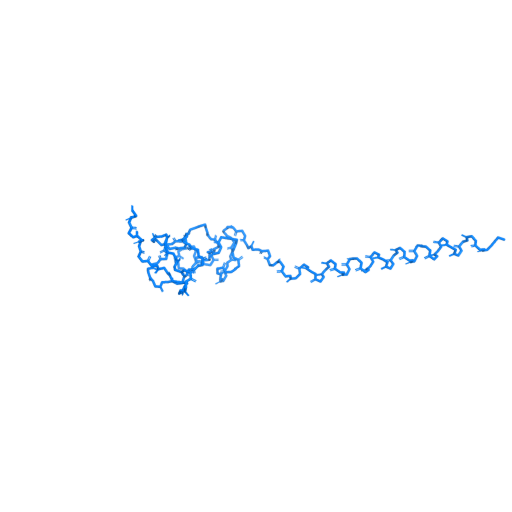1
ATOM 704 C CA . TYR A 1 92 ? 9.169 3.383 -2.464 1.00 91.50 92 TYR A CA 1
ATOM 705 C C . TYR A 1 92 ? 8.655 3.224 -3.897 1.00 91.50 92 TYR A C 1
ATOM 707 O O . TYR A 1 92 ? 7.614 3.779 -4.241 1.00 91.50 92 TYR A O 1
ATOM 715 N N . LEU A 1 93 ? 9.384 2.483 -4.735 1.00 92.69 93 LEU A N 1
ATOM 716 C CA . LEU A 1 93 ? 9.027 2.218 -6.124 1.00 92.69 93 LEU A CA 1
ATOM 717 C C . LEU A 1 93 ? 8.754 0.732 -6.350 1.00 92.69 93 LEU A C 1
ATOM 719 O O . LEU A 1 93 ? 9.330 -0.142 -5.699 1.00 92.69 93 LEU A O 1
ATOM 723 N N . CYS A 1 94 ? 7.872 0.445 -7.302 1.00 92.50 94 CYS A N 1
ATOM 724 C CA . CYS A 1 94 ? 7.647 -0.911 -7.768 1.00 92.50 94 CYS A CA 1
ATOM 725 C C . CYS A 1 94 ? 8.875 -1.417 -8.528 1.00 92.50 94 CYS A C 1
ATOM 727 O O . CYS A 1 94 ? 9.333 -0.800 -9.492 1.00 92.50 94 CYS A O 1
ATOM 729 N N . GLU A 1 95 ? 9.370 -2.576 -8.119 1.00 93.31 95 GLU A N 1
ATOM 730 C CA . GLU A 1 95 ? 10.518 -3.243 -8.724 1.00 93.31 95 GLU A CA 1
ATOM 731 C C . GLU A 1 95 ? 10.087 -4.516 -9.459 1.00 93.31 95 GLU A C 1
ATOM 733 O O . GLU A 1 95 ? 9.006 -5.054 -9.193 1.00 93.31 95 GLU A O 1
ATOM 738 N N . PRO A 1 96 ? 10.914 -5.049 -10.376 1.00 89.25 96 PRO A N 1
ATOM 739 C CA . PRO A 1 96 ? 10.671 -6.363 -10.956 1.00 89.25 96 PRO A CA 1
ATOM 740 C C . PRO A 1 96 ? 10.537 -7.451 -9.871 1.00 89.25 96 PRO A C 1
ATOM 742 O O . PRO A 1 96 ? 11.023 -7.288 -8.747 1.00 89.25 96 PRO A O 1
ATOM 745 N N . PRO A 1 97 ? 9.863 -8.573 -10.187 1.00 83.75 97 PRO A N 1
ATOM 746 C CA . PRO A 1 97 ? 9.695 -9.668 -9.241 1.00 83.75 97 PRO A CA 1
ATOM 747 C C . PRO A 1 97 ? 11.057 -10.198 -8.778 1.00 83.75 97 PRO A C 1
ATOM 749 O O . PRO A 1 97 ? 11.959 -10.415 -9.591 1.00 83.75 97 PRO A O 1
ATOM 752 N N . LEU A 1 98 ? 11.186 -10.410 -7.467 1.00 77.50 98 LEU A N 1
ATOM 753 C CA . LEU A 1 98 ? 12.393 -10.972 -6.867 1.00 77.50 98 LEU A CA 1
ATOM 754 C C . LEU A 1 98 ? 12.647 -12.388 -7.417 1.00 77.50 98 LEU A C 1
ATOM 756 O O . LEU A 1 98 ? 11.690 -13.148 -7.610 1.00 77.50 98 LEU A O 1
ATOM 760 N N . PRO A 1 99 ? 13.914 -12.765 -7.666 1.00 77.88 99 PRO A N 1
ATOM 761 C CA . PRO A 1 99 ? 14.240 -14.121 -8.079 1.00 77.88 99 PRO A CA 1
ATOM 762 C C . PRO A 1 99 ? 13.831 -15.127 -6.988 1.00 77.88 99 PRO A C 1
ATOM 764 O O . PRO A 1 99 ? 13.919 -14.806 -5.799 1.00 77.88 99 PRO A O 1
ATOM 767 N N . PRO A 1 100 ? 13.383 -16.340 -7.363 1.00 74.50 100 PRO A N 1
ATOM 768 C CA . PRO A 1 100 ? 13.091 -17.387 -6.392 1.00 74.50 100 PRO A CA 1
ATOM 769 C C . PRO A 1 100 ? 14.369 -17.770 -5.630 1.00 74.50 100 PRO A C 1
ATOM 771 O O . PRO A 1 100 ? 15.426 -17.933 -6.243 1.00 74.50 100 PRO A O 1
ATOM 774 N N . LEU A 1 101 ? 14.246 -17.873 -4.302 1.00 64.19 101 LEU A N 1
ATOM 775 C CA . LEU A 1 101 ? 15.283 -18.370 -3.388 1.00 64.19 101 LEU A CA 1
ATOM 776 C C . LEU A 1 101 ? 15.513 -19.876 -3.552 1.00 64.19 101 LEU A C 1
ATOM 778 O O . LEU A 1 101 ? 14.512 -20.602 -3.764 1.00 64.19 101 LEU A O 1
#

pLDDT: mean 78.54, std 14.29, range [42.91, 93.31]

Foldseek 3Di:
DPVVVVVVVVVVVVVVVVVVVVVVVVVVVVVPPLPQDEFQDFADALVSHPCSDQPCDDPSHRTHDVADDDDFQDAAPALRPHVLSDQDPVSNTHDHNDDDD

Radius of gyration: 25.51 Å; chains: 1; bounding box: 43×43×74 Å

Sequence (101 aa):
MSYFHTKKVLSIILLGLLFLILTGAVRINLKRGGFSKPQGAACVDDTECQTKICRIADRDAHKCQVSDTRENEQECRNNLACKSLNCDPTSYLCEPPLPPL

Secondary structure (DSSP, 8-state):
--HHHHHHHHHHHHHHHHHHHHHHHHHHHGGG---PBPTTSB-SSGGGBTTS-EE-SSTTTTEE-S---BPTTSB-SSGGGBTTS-B-TTT-BB-PPPPP-

Organism: NCBI:txid44941